Protein AF-A0A925DWU5-F1 (afdb_monomer_lite)

Foldseek 3Di:
DDDWDWDDDVPDIDIDDDCRLLVVLVVLVVAPFPAAEAEEEPVCVVPPVVVSCVNRVSCPPHHYDYDHDDPVCPDVVVVVVVVVVCVVVPPDPRD

Sequence (95 aa):
MSEKKVINSVGYEVFVGKQALAELDLFVKKKNYSRIFILCDENTFKYCLPELLFHCESLQECELLEIESGEENKNLGICSNLFSALTESGADRNS

Secondary structure (DSSP, 8-state):
-PPPEEEE-SS-EEEESTTHHHHHHHHHHHS--S--EEEEEHHHHHHTHHHHHHH-GGGTTPEEEEE--SGGG-SHHHHHHHHHHHHHTT--TT-

Structure (mmCIF, N/CA/C/O backbone):
data_AF-A0A925DWU5-F1
#
_entry.id   AF-A0A925DWU5-F1
#
loop_
_atom_site.group_PDB
_atom_site.id
_atom_site.type_symbol
_atom_site.label_atom_id
_atom_site.label_alt_id
_atom_site.label_comp_id
_atom_site.label_asym_id
_atom_site.label_entity_id
_atom_site.label_seq_id
_atom_site.pdbx_PDB_ins_code
_atom_site.Cartn_x
_atom_site.Cartn_y
_atom_site.Cartn_z
_atom_site.occupancy
_atom_site.B_iso_or_equiv
_atom_site.auth_seq_id
_atom_site.auth_comp_id
_atom_site.auth_asym_id
_atom_site.auth_atom_id
_atom_site.pdbx_PDB_model_num
ATOM 1 N N . MET A 1 1 ? 16.516 -3.885 -23.824 1.00 47.16 1 MET A N 1
ATOM 2 C CA . MET A 1 1 ? 15.141 -3.717 -23.301 1.00 47.16 1 MET A CA 1
ATOM 3 C C . MET A 1 1 ? 14.931 -4.817 -22.278 1.00 47.16 1 MET A C 1
ATOM 5 O O . MET A 1 1 ? 15.069 -5.967 -22.654 1.00 47.16 1 MET A O 1
ATOM 9 N N . SER A 1 2 ? 14.750 -4.496 -20.996 1.00 60.62 2 SER A N 1
ATOM 10 C CA . SER A 1 2 ? 14.642 -5.524 -19.948 1.00 60.62 2 SER A CA 1
ATOM 11 C C . SER A 1 2 ? 13.258 -6.173 -19.992 1.00 60.62 2 SER A C 1
ATOM 13 O O . SER A 1 2 ? 12.258 -5.466 -19.868 1.00 60.62 2 SER A O 1
ATOM 15 N N . GLU A 1 3 ? 13.215 -7.486 -20.215 1.00 69.81 3 GLU A N 1
ATOM 16 C CA . GLU A 1 3 ? 11.991 -8.284 -20.349 1.00 69.81 3 GLU A CA 1
ATOM 17 C C . GLU A 1 3 ? 11.204 -8.380 -19.030 1.00 69.81 3 GLU A C 1
ATOM 19 O O . GLU A 1 3 ? 11.782 -8.377 -17.940 1.00 69.81 3 GLU A O 1
ATOM 24 N N . LYS A 1 4 ? 9.870 -8.470 -19.142 1.00 80.31 4 LYS A N 1
ATOM 25 C CA . LYS A 1 4 ? 8.960 -8.802 -18.036 1.00 80.31 4 LYS A CA 1
ATOM 26 C C . LYS A 1 4 ? 9.309 -10.199 -17.525 1.00 80.31 4 LYS A C 1
ATOM 28 O O . LYS A 1 4 ? 9.279 -11.160 -18.291 1.00 80.31 4 LYS A O 1
ATOM 33 N N . LYS A 1 5 ? 9.587 -10.322 -16.228 1.00 92.31 5 LYS A N 1
ATOM 34 C CA . LYS A 1 5 ? 9.792 -11.610 -15.558 1.00 92.31 5 LYS A CA 1
ATOM 35 C C . LYS A 1 5 ? 8.664 -11.840 -14.562 1.00 92.31 5 LYS A C 1
ATOM 37 O O . LYS A 1 5 ? 8.418 -10.990 -13.712 1.00 92.31 5 LYS A O 1
ATOM 42 N N . VAL A 1 6 ? 8.010 -12.995 -14.653 1.00 93.88 6 VAL A N 1
ATOM 43 C CA . VAL A 1 6 ? 7.009 -13.442 -13.676 1.00 93.88 6 VAL A CA 1
ATOM 44 C C . VAL A 1 6 ? 7.580 -14.635 -12.920 1.00 93.88 6 VA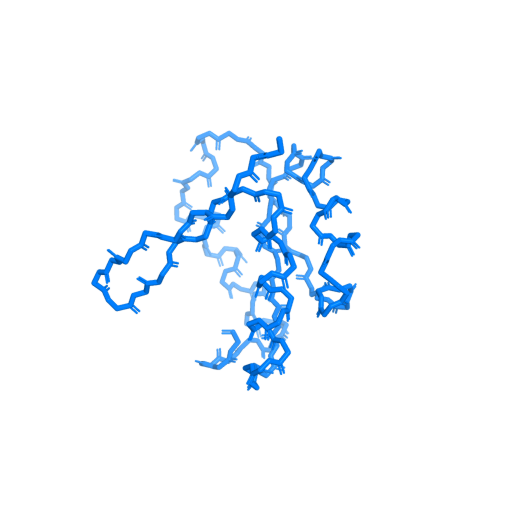L A C 1
ATOM 46 O O . VAL A 1 6 ? 8.087 -15.576 -13.533 1.00 93.88 6 VAL A O 1
ATOM 49 N N . ILE A 1 7 ? 7.551 -14.573 -11.593 1.00 95.31 7 ILE A N 1
ATOM 50 C CA . ILE A 1 7 ? 7.952 -15.666 -10.705 1.00 95.31 7 ILE A CA 1
ATOM 51 C C . ILE A 1 7 ? 6.682 -16.196 -10.041 1.00 95.31 7 ILE A C 1
ATOM 53 O O . ILE A 1 7 ? 5.979 -15.451 -9.363 1.00 95.31 7 ILE A O 1
ATOM 57 N N . ASN A 1 8 ? 6.401 -17.484 -10.225 1.00 95.44 8 ASN A N 1
ATOM 58 C CA . ASN A 1 8 ? 5.253 -18.140 -9.604 1.00 95.44 8 ASN A CA 1
ATOM 59 C C . ASN A 1 8 ? 5.620 -18.604 -8.191 1.00 95.44 8 ASN A C 1
ATOM 61 O O . ASN A 1 8 ? 6.602 -19.329 -8.019 1.00 95.44 8 ASN A O 1
ATOM 65 N N . SER A 1 9 ? 4.832 -18.193 -7.200 1.00 93.44 9 SER A N 1
ATOM 66 C CA . SER A 1 9 ? 4.932 -18.643 -5.809 1.00 93.44 9 SER A CA 1
ATOM 67 C C . SER A 1 9 ? 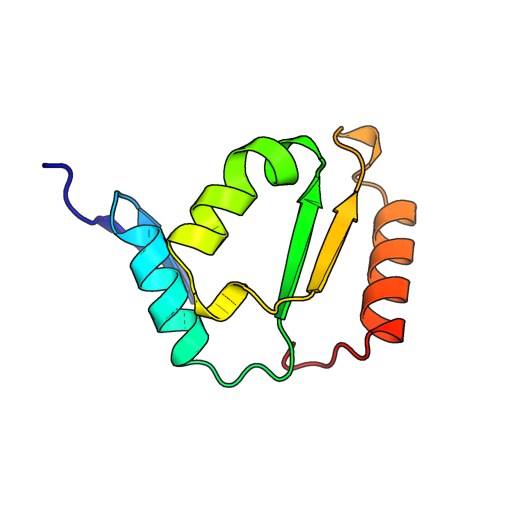3.687 -19.448 -5.422 1.00 93.44 9 SER A C 1
ATOM 69 O O . SER A 1 9 ? 2.784 -19.681 -6.230 1.00 93.44 9 SER A O 1
ATOM 71 N N . VAL A 1 10 ? 3.620 -19.899 -4.173 1.00 94.50 10 VAL A N 1
ATOM 72 C CA . VAL A 1 10 ? 2.453 -20.618 -3.656 1.00 94.50 10 VAL A CA 1
ATOM 73 C C . VAL A 1 10 ? 1.310 -19.626 -3.427 1.00 94.50 10 VAL A C 1
ATOM 75 O O . VAL A 1 10 ? 1.295 -18.898 -2.440 1.00 94.50 10 VAL A O 1
ATOM 78 N N . GLY A 1 11 ? 0.345 -19.610 -4.350 1.00 93.31 11 GLY A N 1
ATOM 79 C CA . GLY A 1 11 ? -0.895 -18.832 -4.236 1.00 93.31 11 GLY A CA 1
ATOM 80 C C . GLY A 1 11 ? -0.829 -17.390 -4.749 1.00 93.31 11 GLY A C 1
ATOM 81 O O . GLY A 1 11 ? -1.830 -16.686 -4.653 1.00 93.31 11 GLY A O 1
ATOM 82 N N . TYR A 1 12 ? 0.307 -16.949 -5.300 1.00 93.00 12 TYR A N 1
ATOM 83 C CA . TYR A 1 12 ? 0.467 -15.613 -5.882 1.00 93.00 12 TYR A CA 1
ATOM 84 C C . TYR A 1 12 ? 1.612 -15.555 -6.907 1.00 93.00 12 TYR A C 1
ATOM 86 O O . TYR A 1 12 ? 2.476 -16.434 -6.965 1.00 93.00 12 TYR A O 1
ATOM 94 N N . GLU A 1 13 ? 1.621 -14.487 -7.702 1.00 94.19 13 GLU A N 1
ATOM 95 C CA . GLU A 1 13 ? 2.614 -14.204 -8.740 1.00 94.19 13 GLU A CA 1
ATOM 96 C C . GLU A 1 13 ? 3.454 -12.979 -8.348 1.00 94.19 13 GLU A C 1
ATOM 98 O O . GLU A 1 13 ? 2.948 -12.034 -7.743 1.00 94.19 13 GLU A O 1
ATOM 103 N N . VAL A 1 14 ? 4.740 -12.978 -8.704 1.00 94.69 14 VAL A N 1
ATOM 104 C CA . VAL A 1 14 ? 5.646 -11.837 -8.508 1.00 94.69 14 VAL A CA 1
ATOM 105 C C . VAL A 1 14 ? 6.084 -11.311 -9.869 1.00 94.69 14 VAL A C 1
ATOM 107 O O . VAL A 1 14 ? 6.783 -11.998 -10.617 1.00 94.69 14 VAL A O 1
ATOM 110 N N . PHE A 1 15 ? 5.695 -10.077 -10.177 1.00 94.62 15 PHE A N 1
ATOM 111 C CA . PHE A 1 15 ? 6.029 -9.391 -11.422 1.00 94.62 15 PHE A CA 1
ATOM 112 C C . PHE A 1 15 ? 7.263 -8.505 -11.224 1.00 94.62 15 PHE A C 1
ATOM 114 O O . PHE A 1 15 ? 7.289 -7.653 -10.340 1.00 94.62 15 PHE A O 1
ATOM 121 N N . VAL A 1 16 ? 8.290 -8.689 -12.056 1.00 94.69 16 VAL A N 1
ATOM 122 C CA . VAL A 1 16 ? 9.549 -7.932 -11.999 1.00 94.69 16 VAL A CA 1
ATOM 123 C C . VAL A 1 16 ? 9.864 -7.335 -13.367 1.00 94.69 16 VAL A C 1
ATOM 125 O O . VAL A 1 16 ? 9.780 -8.008 -14.397 1.00 94.69 16 VAL A O 1
ATOM 128 N N . GLY A 1 17 ? 10.276 -6.068 -13.370 1.00 93.56 17 GLY A N 1
ATOM 129 C CA . GLY A 1 17 ? 10.692 -5.335 -14.565 1.00 93.56 17 GLY A CA 1
ATOM 130 C C . GLY A 1 17 ? 9.817 -4.116 -14.846 1.00 93.56 17 GLY A C 1
ATOM 131 O O . GLY A 1 17 ? 8.921 -3.778 -14.080 1.00 93.56 17 GLY A O 1
ATOM 132 N N . LYS A 1 18 ? 10.076 -3.451 -15.977 1.00 89.44 18 LYS A N 1
ATOM 133 C CA . LYS A 1 18 ? 9.481 -2.143 -16.317 1.00 89.44 18 LYS A CA 1
ATOM 134 C C . LYS A 1 18 ? 7.953 -2.139 -16.439 1.00 89.44 18 LYS A C 1
ATOM 136 O O . LYS A 1 18 ? 7.353 -1.079 -16.382 1.00 89.44 18 LYS A O 1
ATOM 141 N N . GLN A 1 19 ? 7.338 -3.303 -16.638 1.00 90.06 19 GLN A N 1
ATOM 142 C CA . GLN A 1 19 ? 5.888 -3.440 -16.790 1.00 90.06 19 GLN A CA 1
ATOM 143 C C . GLN A 1 19 ? 5.176 -3.813 -15.482 1.00 90.06 19 GLN A C 1
ATOM 145 O O . GLN A 1 19 ? 3.956 -3.896 -15.478 1.00 90.06 19 GLN A O 1
ATOM 150 N N . ALA A 1 20 ? 5.898 -4.029 -14.375 1.00 94.75 20 ALA A N 1
ATOM 151 C CA . ALA A 1 20 ? 5.302 -4.538 -13.137 1.00 94.75 20 ALA A CA 1
ATOM 152 C C . ALA A 1 20 ? 4.197 -3.625 -12.573 1.00 94.75 20 ALA A C 1
ATOM 154 O O . ALA A 1 20 ? 3.158 -4.126 -12.157 1.00 94.75 20 ALA A O 1
ATOM 155 N N . LEU A 1 21 ? 4.379 -2.300 -12.616 1.00 94.75 21 LEU A N 1
ATOM 156 C CA . LEU A 1 21 ? 3.363 -1.354 -12.137 1.00 94.75 21 LEU A CA 1
ATOM 157 C C . LEU A 1 21 ? 2.126 -1.310 -13.049 1.00 94.75 21 LEU A C 1
ATOM 159 O O . LEU A 1 21 ? 1.006 -1.278 -12.561 1.00 94.75 21 LEU A O 1
ATOM 163 N N . ALA A 1 22 ? 2.300 -1.419 -14.368 1.00 92.81 22 ALA A N 1
ATOM 164 C CA . ALA A 1 22 ? 1.158 -1.522 -15.278 1.00 92.81 22 ALA A CA 1
ATOM 165 C C . ALA A 1 22 ? 0.333 -2.802 -15.027 1.00 92.81 22 ALA A C 1
ATOM 167 O O . ALA A 1 22 ? -0.892 -2.786 -15.108 1.00 92.81 22 ALA A O 1
ATOM 168 N N . GLU A 1 23 ? 0.987 -3.916 -14.683 1.00 94.19 23 GLU A N 1
ATOM 169 C CA . GLU A 1 23 ? 0.294 -5.151 -14.285 1.00 94.19 23 GLU A CA 1
ATOM 170 C C . GLU A 1 23 ? -0.440 -4.996 -12.946 1.00 94.19 23 GLU A C 1
ATOM 172 O O . GLU A 1 23 ? -1.528 -5.549 -12.787 1.00 94.19 23 GLU A O 1
ATOM 177 N N . LEU A 1 24 ? 0.118 -4.224 -12.005 1.00 95.19 24 LEU A N 1
ATOM 178 C CA . LEU A 1 24 ? -0.555 -3.888 -10.749 1.00 95.19 24 LEU A CA 1
ATOM 179 C C . LEU A 1 24 ? -1.846 -3.101 -11.009 1.00 95.19 24 LEU A C 1
ATOM 181 O O . LEU A 1 24 ? -2.883 -3.459 -10.458 1.00 95.19 24 LEU A O 1
ATOM 185 N N . ASP A 1 25 ? -1.815 -2.098 -11.887 1.00 95.44 25 ASP A N 1
ATOM 186 C CA . ASP A 1 25 ? -3.014 -1.3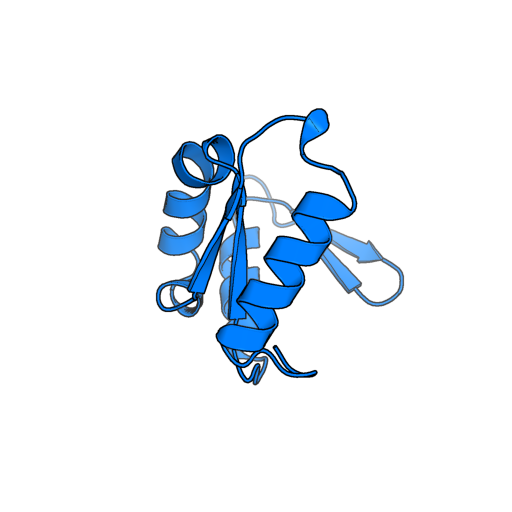42 -12.269 1.00 95.44 25 ASP A CA 1
ATOM 187 C C . ASP A 1 25 ? -4.101 -2.254 -12.859 1.00 95.44 25 ASP A C 1
ATOM 189 O O . ASP A 1 25 ? -5.257 -2.216 -12.437 1.00 95.44 25 ASP A O 1
ATOM 193 N N . LEU A 1 26 ? -3.726 -3.153 -13.776 1.00 94.56 26 LEU A N 1
ATOM 194 C CA . LEU A 1 26 ? -4.651 -4.138 -14.346 1.00 94.56 26 LEU A CA 1
ATOM 195 C C . LEU A 1 26 ? -5.216 -5.095 -13.287 1.00 94.56 26 LEU A C 1
ATOM 197 O O . LEU A 1 26 ? -6.402 -5.436 -13.333 1.00 94.56 26 LEU A O 1
ATOM 201 N N . PHE A 1 27 ? -4.385 -5.540 -12.343 1.00 94.19 27 PHE A N 1
ATOM 202 C CA . PHE A 1 27 ? -4.814 -6.388 -11.234 1.00 94.19 27 PHE A CA 1
ATOM 203 C C . PHE A 1 27 ? -5.849 -5.673 -10.365 1.00 94.19 27 PHE A C 1
ATOM 205 O O . PHE A 1 27 ? -6.907 -6.247 -10.093 1.00 94.19 27 PHE A O 1
ATOM 212 N N . VAL A 1 28 ? -5.570 -4.423 -9.988 1.00 93.69 28 VAL A N 1
ATOM 213 C CA . VAL A 1 28 ? -6.468 -3.595 -9.180 1.00 93.69 28 VAL A CA 1
ATOM 214 C C . VAL A 1 28 ? -7.790 -3.372 -9.915 1.00 93.69 28 VAL A C 1
ATOM 216 O O . VAL A 1 28 ? -8.830 -3.690 -9.352 1.00 93.69 28 VAL A O 1
ATOM 219 N N . LYS A 1 29 ? -7.777 -2.971 -11.197 1.00 92.62 29 LYS A N 1
ATOM 220 C CA . LYS A 1 29 ? -9.002 -2.785 -12.014 1.00 92.62 29 LYS A CA 1
ATOM 221 C C . LYS A 1 29 ? -9.858 -4.046 -12.119 1.00 92.62 29 LYS A C 1
ATOM 223 O O . LYS A 1 29 ? -11.081 -3.969 -12.209 1.00 92.62 29 LYS A O 1
ATOM 228 N N . LYS A 1 30 ? -9.224 -5.220 -12.170 1.00 93.31 30 LYS A N 1
ATOM 229 C CA . LYS A 1 30 ? -9.921 -6.509 -12.297 1.00 93.31 30 LYS A CA 1
ATOM 230 C C . LYS A 1 30 ? -10.541 -6.971 -10.978 1.00 93.31 30 LYS A C 1
ATOM 232 O O . LYS A 1 30 ? -11.471 -7.782 -10.987 1.00 93.31 30 LYS A O 1
ATOM 237 N N . LYS A 1 31 ? -9.997 -6.529 -9.848 1.00 87.44 31 LYS A N 1
ATOM 238 C CA . LYS A 1 31 ? -10.476 -6.893 -8.519 1.00 87.44 31 LYS A CA 1
ATOM 239 C C . LYS A 1 31 ? -11.499 -5.865 -8.047 1.00 87.44 31 LYS A C 1
ATOM 241 O O . LYS A 1 31 ? -11.303 -4.670 -8.170 1.00 87.44 31 LYS A O 1
ATOM 246 N N . ASN A 1 32 ? -12.604 -6.343 -7.487 1.00 87.38 32 ASN A N 1
ATOM 247 C CA . ASN A 1 32 ? -13.665 -5.481 -6.975 1.00 87.38 32 ASN A CA 1
ATOM 248 C C . ASN A 1 32 ? -13.470 -5.250 -5.469 1.00 87.38 32 ASN A C 1
ATOM 250 O O . ASN A 1 32 ? -14.250 -5.762 -4.661 1.00 87.38 32 ASN A O 1
ATOM 254 N N . TYR A 1 33 ? -12.373 -4.584 -5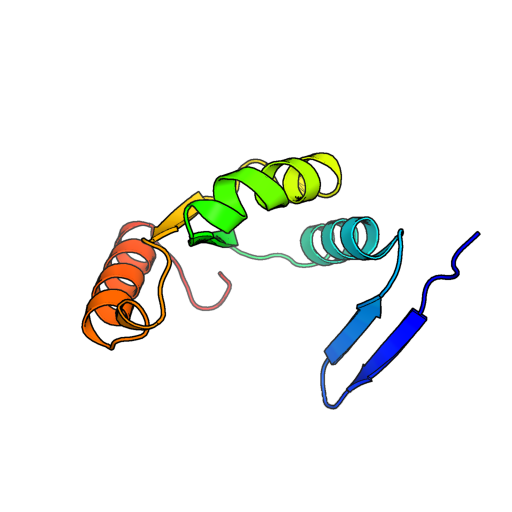.100 1.00 93.19 33 TYR A N 1
ATOM 255 C CA . TYR A 1 33 ? -12.106 -4.198 -3.711 1.00 93.19 33 TYR A CA 1
ATOM 256 C C . TYR A 1 33 ? -13.104 -3.122 -3.270 1.00 93.19 33 TYR A C 1
ATOM 258 O O . TYR A 1 33 ? -13.478 -2.258 -4.062 1.00 93.19 33 TYR A O 1
ATOM 266 N N . SER A 1 34 ? -13.571 -3.192 -2.023 1.00 93.12 34 SER A N 1
ATOM 267 C CA . SER A 1 34 ? -14.513 -2.201 -1.472 1.00 93.12 34 SER A CA 1
ATOM 268 C C . SER A 1 34 ? -13.825 -0.865 -1.197 1.00 93.12 34 SER A C 1
ATOM 270 O O . SER A 1 34 ? -14.416 0.193 -1.412 1.00 93.12 34 SER A O 1
ATOM 272 N N . ARG A 1 35 ? -12.570 -0.924 -0.744 1.00 93.44 35 ARG A N 1
ATOM 273 C CA . ARG A 1 35 ? -11.645 0.194 -0.546 1.00 93.44 35 ARG A CA 1
ATOM 274 C C . ARG A 1 35 ? -10.229 -0.298 -0.805 1.00 93.44 35 ARG A C 1
ATOM 276 O O . ARG A 1 35 ? -9.984 -1.496 -0.789 1.00 93.44 35 ARG A O 1
ATOM 283 N N . ILE A 1 36 ? -9.309 0.625 -1.042 1.00 95.38 36 ILE A N 1
ATOM 284 C CA . ILE A 1 36 ? -7.883 0.329 -1.145 1.00 95.38 36 ILE A CA 1
ATOM 285 C C . ILE A 1 36 ? -7.142 1.393 -0.343 1.00 95.38 36 ILE A C 1
ATOM 287 O O . ILE A 1 36 ? -7.435 2.587 -0.455 1.00 95.38 36 ILE A O 1
ATOM 291 N N . PHE A 1 37 ? -6.189 0.940 0.464 1.00 97.06 37 PHE A N 1
ATOM 292 C CA . PHE A 1 37 ? -5.356 1.782 1.310 1.00 97.06 37 PHE A CA 1
ATOM 293 C C . PHE A 1 37 ? -3.891 1.623 0.906 1.00 97.06 37 PHE A C 1
ATOM 295 O O . PHE A 1 37 ? -3.425 0.509 0.651 1.00 97.06 37 PHE A O 1
ATOM 302 N N . ILE A 1 38 ? -3.150 2.726 0.876 1.00 97.19 38 ILE A N 1
ATOM 303 C CA . ILE A 1 38 ? -1.701 2.731 0.678 1.00 97.19 38 ILE A CA 1
ATOM 304 C C . ILE A 1 38 ? -1.063 3.038 2.027 1.00 97.19 38 ILE A C 1
ATOM 306 O O . ILE A 1 38 ? -1.300 4.099 2.584 1.00 97.19 38 ILE A O 1
ATOM 310 N N . LEU A 1 39 ? -0.254 2.121 2.554 1.00 97.00 39 LEU A N 1
ATOM 311 C CA . LEU A 1 39 ? 0.551 2.352 3.753 1.00 97.00 39 LEU A CA 1
ATOM 312 C C . LEU A 1 39 ? 1.999 2.607 3.345 1.00 97.00 39 LEU A C 1
ATOM 314 O O . LEU A 1 39 ? 2.603 1.765 2.676 1.00 97.00 39 LEU A O 1
ATOM 318 N N . CYS A 1 40 ? 2.568 3.735 3.754 1.00 96.81 40 CYS A N 1
ATOM 319 C CA . CYS A 1 40 ? 3.964 4.053 3.473 1.00 96.81 40 CYS A CA 1
ATOM 320 C C . CYS A 1 40 ? 4.620 4.844 4.607 1.00 96.81 40 CYS A C 1
ATOM 322 O O . CYS A 1 40 ? 3.940 5.449 5.427 1.00 96.81 40 CYS A O 1
ATOM 324 N N . ASP A 1 41 ? 5.950 4.842 4.641 1.00 97.31 41 ASP A N 1
ATOM 325 C CA . ASP A 1 41 ? 6.709 5.812 5.432 1.00 97.31 41 ASP A CA 1
ATOM 326 C C . ASP A 1 41 ? 7.001 7.088 4.621 1.00 97.31 41 ASP A C 1
ATOM 328 O O . ASP A 1 41 ? 6.756 7.125 3.409 1.00 97.31 41 ASP A O 1
ATOM 332 N N . GLU A 1 42 ? 7.558 8.123 5.251 1.00 96.81 42 GLU A N 1
ATOM 333 C CA . GLU A 1 42 ? 7.836 9.416 4.610 1.00 96.81 42 GLU A CA 1
ATOM 334 C C . GLU A 1 42 ? 8.854 9.312 3.462 1.00 96.81 42 GLU A C 1
ATOM 336 O O . GLU A 1 42 ? 8.816 10.078 2.491 1.00 96.81 42 GLU A O 1
ATOM 341 N N . ASN A 1 43 ? 9.764 8.335 3.528 1.00 97.81 43 ASN A N 1
ATOM 342 C CA . ASN A 1 43 ? 10.730 8.088 2.460 1.00 97.81 43 ASN A CA 1
ATOM 343 C C . ASN A 1 43 ? 10.030 7.487 1.237 1.00 97.81 43 ASN A C 1
ATOM 345 O O . ASN A 1 43 ? 10.219 7.948 0.110 1.00 97.81 43 ASN A O 1
ATOM 349 N N . THR A 1 44 ? 9.192 6.481 1.452 1.00 97.75 44 THR A N 1
ATOM 350 C CA . THR A 1 44 ? 8.416 5.808 0.409 1.00 97.75 44 THR A CA 1
ATOM 351 C C . THR A 1 44 ? 7.380 6.757 -0.188 1.00 97.75 44 THR A C 1
ATOM 353 O O . THR A 1 44 ? 7.234 6.805 -1.413 1.00 97.75 44 THR A O 1
ATOM 356 N N . PHE A 1 45 ? 6.729 7.578 0.641 1.00 97.50 45 PHE A N 1
ATOM 357 C CA . PHE A 1 45 ? 5.856 8.662 0.199 1.00 97.50 45 PHE A CA 1
ATOM 358 C C . PHE A 1 45 ? 6.589 9.594 -0.767 1.00 97.50 45 PHE A C 1
ATOM 360 O O . PHE A 1 45 ? 6.119 9.868 -1.868 1.00 97.50 45 PHE A O 1
ATOM 367 N N . LYS A 1 46 ? 7.788 10.044 -0.391 1.00 97.62 46 LYS A N 1
ATOM 368 C CA . LYS A 1 46 ? 8.546 11.011 -1.184 1.00 97.62 46 LYS A CA 1
ATOM 369 C C . LYS A 1 46 ? 9.112 10.429 -2.479 1.00 97.62 46 LYS A C 1
ATOM 371 O O . LYS A 1 46 ? 9.106 11.111 -3.503 1.00 97.62 46 LYS A O 1
ATOM 376 N N . TYR A 1 47 ? 9.662 9.217 -2.431 1.00 98.06 47 TYR A N 1
ATOM 377 C CA . TYR A 1 47 ? 10.479 8.681 -3.526 1.00 98.06 47 TYR A CA 1
ATOM 378 C C . TYR A 1 47 ? 9.776 7.621 -4.377 1.00 98.06 47 TYR A C 1
ATOM 380 O O . TYR A 1 47 ? 10.213 7.380 -5.501 1.00 98.06 47 TYR A O 1
ATOM 388 N N . CYS A 1 48 ? 8.721 6.977 -3.874 1.00 97.00 48 CYS A N 1
ATOM 389 C CA . CYS A 1 48 ? 8.089 5.838 -4.547 1.00 97.00 48 CYS A CA 1
ATOM 390 C C . CYS A 1 48 ? 6.627 6.093 -4.911 1.00 97.00 48 CYS A C 1
ATOM 392 O O . CYS A 1 48 ? 6.203 5.701 -5.998 1.00 97.00 48 CYS A O 1
ATOM 394 N N . LEU A 1 49 ? 5.864 6.761 -4.040 1.00 97.25 49 LEU A N 1
ATOM 395 C CA . LEU A 1 49 ? 4.441 7.008 -4.275 1.00 97.25 49 LEU A CA 1
ATOM 396 C C . LEU A 1 49 ? 4.159 7.764 -5.589 1.00 97.25 49 LEU A C 1
ATOM 398 O O . LEU A 1 49 ? 3.255 7.335 -6.304 1.00 97.25 49 LEU A O 1
ATOM 402 N N . PRO A 1 50 ? 4.926 8.802 -5.991 1.00 95.94 50 PRO A N 1
ATOM 403 C CA . PRO A 1 50 ? 4.673 9.491 -7.255 1.00 95.94 50 PRO A CA 1
ATOM 404 C C . PRO A 1 50 ? 4.763 8.563 -8.471 1.00 95.94 50 PRO A C 1
ATOM 406 O O . PRO A 1 50 ? 3.919 8.639 -9.358 1.00 95.94 50 PRO A O 1
ATOM 409 N N . GLU A 1 51 ? 5.736 7.646 -8.492 1.00 95.50 51 GLU A N 1
ATOM 410 C CA . GLU A 1 51 ? 5.885 6.687 -9.594 1.00 95.50 51 GLU A CA 1
ATOM 411 C C . GLU A 1 51 ? 4.804 5.608 -9.579 1.00 95.50 51 GLU A C 1
ATOM 413 O O . GLU A 1 51 ? 4.312 5.197 -10.633 1.00 95.50 51 GLU A O 1
ATOM 418 N N . LEU A 1 52 ? 4.388 5.173 -8.386 1.00 96.38 52 LEU A N 1
ATOM 419 C CA . LEU A 1 52 ? 3.258 4.262 -8.239 1.00 96.38 52 LEU A CA 1
ATOM 420 C C . LEU A 1 52 ? 1.988 4.875 -8.843 1.00 96.38 52 LEU A C 1
ATOM 422 O O . LEU A 1 52 ? 1.347 4.235 -9.672 1.00 96.38 52 LEU A O 1
ATOM 426 N N . LEU A 1 53 ? 1.657 6.113 -8.468 1.00 95.75 53 LEU A N 1
ATOM 427 C CA . LEU A 1 53 ? 0.441 6.804 -8.912 1.00 95.75 53 LEU A CA 1
ATOM 428 C C . LEU A 1 53 ? 0.497 7.253 -10.377 1.00 95.75 53 LEU A C 1
ATOM 430 O O . LEU A 1 53 ? -0.545 7.359 -11.024 1.00 95.75 53 LEU A O 1
ATOM 434 N N . PHE A 1 54 ? 1.696 7.497 -10.914 1.00 94.81 54 PHE A N 1
ATOM 435 C CA . PHE A 1 54 ? 1.888 7.777 -12.336 1.00 94.81 54 PHE A CA 1
ATOM 436 C C . PHE A 1 54 ? 1.589 6.547 -13.203 1.00 94.81 54 PHE A C 1
ATOM 438 O O . PHE A 1 54 ? 0.995 6.669 -14.272 1.00 94.81 54 PHE A O 1
ATOM 445 N N . HIS A 1 55 ? 1.984 5.357 -12.745 1.00 95.06 55 HIS A N 1
ATOM 446 C CA . HIS A 1 55 ? 1.798 4.114 -13.495 1.00 95.06 55 HIS A CA 1
ATOM 447 C C . HIS A 1 55 ? 0.518 3.340 -13.147 1.00 95.06 55 HIS A C 1
ATOM 449 O O . HIS A 1 55 ? 0.112 2.483 -13.933 1.00 95.06 55 HIS A O 1
ATOM 455 N N . CYS A 1 56 ? -0.109 3.624 -12.002 1.00 95.69 56 CYS A N 1
ATOM 456 C CA . CYS A 1 56 ? -1.317 2.956 -11.516 1.00 95.69 56 CYS A CA 1
ATOM 457 C C . CYS A 1 56 ? -2.433 3.972 -11.263 1.00 95.69 56 CYS A C 1
ATOM 459 O O . CYS A 1 56 ? -2.671 4.384 -10.128 1.00 95.69 56 CYS A O 1
ATOM 461 N N . GLU A 1 57 ? -3.141 4.360 -12.324 1.00 93.62 57 GLU A N 1
ATOM 462 C CA . GLU A 1 57 ? -4.256 5.315 -12.250 1.00 93.62 57 GLU A CA 1
ATOM 463 C C . GLU A 1 57 ? -5.342 4.876 -11.260 1.00 93.62 57 GLU A C 1
ATOM 465 O O . GLU A 1 57 ? -5.934 5.710 -10.579 1.00 93.62 57 GLU A O 1
ATOM 470 N N . SER A 1 58 ? -5.561 3.565 -11.115 1.00 93.81 58 SER A N 1
ATOM 471 C CA . SER A 1 58 ? -6.565 3.012 -10.190 1.00 93.81 58 SER A CA 1
ATOM 472 C C . SER A 1 58 ? -6.281 3.305 -8.722 1.00 93.81 58 SER A C 1
ATOM 474 O O . SER A 1 58 ? -7.153 3.095 -7.883 1.00 93.81 58 SER A O 1
ATOM 476 N N . LEU A 1 59 ? -5.060 3.740 -8.403 1.00 95.69 59 LEU A N 1
ATOM 477 C CA . LEU A 1 59 ? -4.635 4.031 -7.041 1.00 95.69 59 LEU A CA 1
ATOM 478 C C . LEU A 1 59 ? -4.690 5.525 -6.687 1.00 95.69 59 LEU A C 1
ATOM 480 O O . LEU A 1 59 ? -4.431 5.875 -5.540 1.00 95.69 59 LEU A O 1
ATOM 484 N N . GLN A 1 60 ? -5.041 6.412 -7.627 1.00 92.62 60 GLN A N 1
ATOM 485 C CA . GLN A 1 60 ? -5.003 7.867 -7.402 1.00 92.62 60 GLN A CA 1
ATOM 486 C C . GLN A 1 60 ? -5.969 8.363 -6.321 1.00 92.62 60 GLN A C 1
ATOM 488 O O . GLN A 1 60 ? -5.664 9.338 -5.640 1.00 92.62 60 GLN A O 1
ATOM 493 N N . GLU A 1 61 ? -7.109 7.695 -6.154 1.00 88.81 61 GLU A N 1
ATOM 494 C CA . GLU A 1 61 ? -8.122 8.048 -5.149 1.00 88.81 61 GLU A CA 1
ATOM 495 C C . GLU A 1 61 ? -8.029 7.178 -3.883 1.00 88.81 61 GLU A C 1
ATOM 497 O O . GLU A 1 61 ? -8.915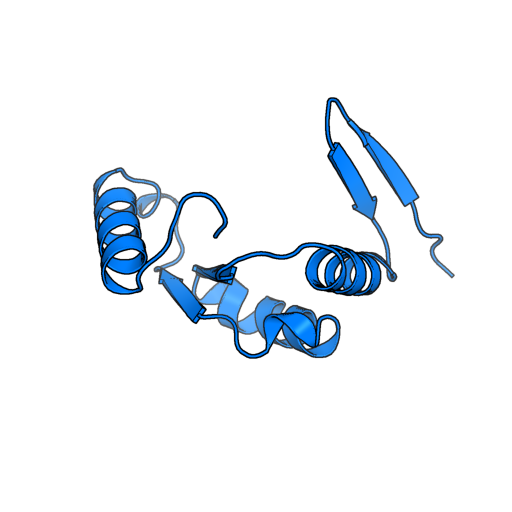 7.222 -3.030 1.00 88.81 61 GLU A O 1
ATOM 502 N N . CYS A 1 62 ? -6.974 6.366 -3.753 1.00 94.19 62 CYS A N 1
ATOM 503 C CA . CYS A 1 62 ? -6.777 5.541 -2.566 1.00 94.19 62 CYS A CA 1
ATOM 504 C C . CYS A 1 62 ? -6.457 6.392 -1.343 1.00 94.19 62 CYS A C 1
ATOM 506 O O . CYS A 1 62 ? -5.801 7.432 -1.420 1.00 94.19 62 CYS A O 1
ATOM 508 N N . GLU A 1 63 ? -6.873 5.894 -0.187 1.00 94.50 63 GLU A N 1
ATOM 509 C CA . GLU A 1 63 ? -6.549 6.530 1.078 1.00 94.50 63 GLU A CA 1
ATOM 510 C C . GLU A 1 63 ? -5.119 6.185 1.497 1.00 94.50 63 GLU A C 1
ATOM 512 O O . GLU A 1 63 ? -4.699 5.028 1.441 1.00 94.50 63 GLU A O 1
ATOM 517 N N . LEU A 1 64 ? -4.366 7.200 1.913 1.00 96.12 64 LEU A N 1
ATOM 518 C CA . LEU A 1 64 ? -2.982 7.063 2.335 1.00 96.12 64 LEU A CA 1
ATOM 519 C C . LEU A 1 64 ? -2.891 7.017 3.863 1.00 96.12 64 LEU A C 1
ATOM 521 O O . LEU A 1 64 ? -3.382 7.911 4.548 1.00 96.12 64 LEU A O 1
ATOM 525 N N . LEU A 1 65 ? -2.199 6.009 4.378 1.00 96.50 65 LEU A N 1
ATOM 526 C CA . LEU A 1 65 ? -1.780 5.894 5.766 1.00 96.50 65 LEU A CA 1
ATOM 527 C C . LEU A 1 65 ? -0.263 6.092 5.807 1.00 96.50 65 LEU A C 1
ATOM 529 O O . LEU A 1 65 ? 0.486 5.273 5.279 1.00 96.50 65 LEU A O 1
ATOM 533 N N . GLU A 1 66 ? 0.191 7.188 6.406 1.00 95.44 66 GLU A N 1
ATOM 534 C CA . GLU A 1 66 ? 1.616 7.503 6.519 1.00 95.44 66 GLU A CA 1
ATOM 535 C C . GLU A 1 66 ? 2.116 7.250 7.946 1.00 95.44 66 GLU A C 1
ATOM 537 O O . GLU A 1 66 ? 1.429 7.564 8.922 1.00 95.44 66 GLU A O 1
ATOM 542 N N . ILE A 1 67 ? 3.308 6.667 8.066 1.00 95.94 67 ILE A N 1
ATOM 543 C CA . ILE A 1 67 ? 4.013 6.459 9.338 1.00 95.94 67 ILE A CA 1
ATOM 544 C C . ILE A 1 67 ? 5.426 7.037 9.272 1.00 95.94 67 ILE A C 1
ATOM 546 O O . ILE A 1 67 ? 5.944 7.308 8.196 1.00 95.94 67 ILE A O 1
ATOM 550 N N . GLU A 1 68 ? 6.070 7.185 10.425 1.00 95.50 68 GLU A N 1
ATOM 551 C CA . GLU A 1 68 ? 7.487 7.544 10.476 1.00 95.50 68 GLU A CA 1
ATOM 552 C C . GLU A 1 68 ? 8.375 6.352 10.072 1.00 95.50 68 GLU A C 1
ATOM 554 O O . GLU A 1 68 ? 8.104 5.193 10.416 1.00 95.50 68 GLU A O 1
ATOM 559 N N . SER A 1 69 ? 9.470 6.628 9.371 1.00 95.50 69 SER A N 1
ATOM 560 C CA . SER A 1 69 ? 10.456 5.631 8.973 1.00 95.50 69 SER A CA 1
ATOM 561 C C . SER A 1 69 ? 11.317 5.206 10.157 1.00 95.50 69 SER A C 1
ATOM 563 O O . SER A 1 69 ? 11.500 5.945 11.121 1.00 95.50 69 SER A O 1
ATOM 565 N N . GLY A 1 70 ? 11.837 3.980 10.091 1.00 93.31 70 GLY A N 1
ATOM 566 C CA . GLY A 1 70 ? 12.670 3.406 11.146 1.00 93.31 70 GLY A CA 1
ATOM 567 C C . GLY A 1 70 ? 12.166 2.053 11.640 1.00 93.31 70 GLY A C 1
ATOM 568 O O . GLY A 1 70 ? 10.986 1.713 11.545 1.00 93.31 70 GLY A O 1
ATOM 569 N N . GLU A 1 71 ? 13.086 1.245 12.161 1.00 93.75 71 GLU A N 1
ATOM 570 C CA . GLU A 1 71 ? 12.761 -0.080 12.705 1.00 93.75 71 GLU A CA 1
ATOM 571 C C . GLU A 1 71 ? 12.006 0.036 14.034 1.00 93.75 71 GLU A C 1
ATOM 573 O O . GLU A 1 71 ? 11.171 -0.805 14.362 1.00 93.75 71 GLU A O 1
ATOM 578 N N . GLU A 1 72 ? 12.250 1.113 14.777 1.00 92.44 72 GLU A N 1
ATOM 579 C CA . GLU A 1 72 ? 11.562 1.468 16.013 1.00 92.44 72 GLU A CA 1
ATOM 580 C C . GLU A 1 72 ? 10.040 1.548 15.843 1.00 92.44 72 GLU A C 1
ATOM 582 O O . GLU A 1 72 ? 9.302 1.227 16.778 1.00 92.44 72 GLU A O 1
ATOM 587 N N . ASN A 1 73 ? 9.565 1.883 14.640 1.00 92.75 73 ASN A N 1
ATOM 588 C CA . ASN A 1 73 ? 8.145 1.996 14.318 1.00 92.75 73 ASN A CA 1
ATOM 589 C C . ASN A 1 73 ? 7.495 0.644 13.989 1.00 92.75 73 ASN A C 1
ATOM 591 O O . ASN A 1 73 ? 6.269 0.547 13.918 1.00 92.75 73 ASN A O 1
ATOM 595 N N . LYS A 1 74 ? 8.271 -0.445 13.892 1.00 92.88 74 LYS A N 1
ATOM 596 C CA . LYS A 1 74 ? 7.746 -1.813 13.745 1.00 92.88 74 LYS A CA 1
ATOM 597 C C . LYS A 1 74 ? 7.355 -2.411 15.092 1.00 92.88 74 LYS A C 1
ATOM 599 O O . LYS A 1 74 ? 7.867 -3.444 15.525 1.00 92.88 74 LYS A O 1
ATOM 604 N N . ASN A 1 75 ? 6.424 -1.752 15.767 1.00 95.50 75 ASN A N 1
ATOM 605 C CA . ASN A 1 75 ? 5.926 -2.176 17.067 1.00 95.50 75 ASN A CA 1
ATOM 606 C C . ASN A 1 75 ? 4.393 -2.264 17.089 1.00 95.50 75 ASN A C 1
ATOM 608 O O . ASN A 1 75 ? 3.691 -1.677 16.267 1.00 95.50 75 ASN A O 1
ATOM 612 N N . LEU A 1 76 ? 3.862 -3.006 18.066 1.00 96.56 76 LEU A N 1
ATOM 613 C CA . LEU A 1 76 ? 2.421 -3.248 18.189 1.00 96.56 76 LEU A CA 1
ATOM 614 C C . LEU A 1 76 ? 1.609 -1.979 18.485 1.00 96.56 76 LEU A C 1
ATOM 616 O O . LEU A 1 76 ? 0.419 -1.952 18.184 1.00 96.56 76 LEU A O 1
ATOM 620 N N . GLY A 1 77 ? 2.230 -0.940 19.049 1.00 96.62 77 GLY A N 1
ATOM 621 C CA . GLY A 1 77 ? 1.579 0.350 19.273 1.00 96.62 77 GLY A CA 1
ATOM 622 C C . GLY A 1 77 ? 1.241 1.039 17.954 1.00 96.62 77 GLY A C 1
ATOM 623 O O . GLY A 1 77 ? 0.088 1.405 17.733 1.00 96.62 77 GLY A O 1
ATOM 624 N N . ILE A 1 78 ? 2.212 1.120 17.039 1.00 95.69 78 ILE A N 1
ATOM 625 C CA . ILE A 1 78 ? 1.991 1.650 15.684 1.00 95.69 78 ILE A CA 1
ATOM 626 C C . ILE A 1 78 ? 0.971 0.795 14.930 1.00 95.69 78 ILE A C 1
ATOM 628 O O . ILE A 1 78 ? 0.038 1.342 14.344 1.00 95.69 78 ILE A O 1
ATOM 632 N N . CYS A 1 79 ? 1.067 -0.537 15.021 1.00 95.75 79 CYS A N 1
ATOM 633 C CA . CYS A 1 79 ? 0.056 -1.416 14.430 1.00 95.75 79 CYS A CA 1
ATOM 634 C C . CYS A 1 79 ? -1.349 -1.115 14.972 1.00 95.75 79 CYS A C 1
ATOM 636 O O . CYS A 1 79 ? -2.288 -1.019 14.190 1.00 95.75 79 CYS A O 1
ATOM 638 N N . SER A 1 80 ? -1.509 -0.940 16.288 1.00 97.00 80 SER A N 1
ATOM 639 C CA . SER A 1 80 ? -2.811 -0.632 16.890 1.00 97.00 80 SER A CA 1
ATOM 640 C C . SER A 1 80 ? -3.384 0.685 16.370 1.00 97.00 80 SER A C 1
ATOM 642 O O . SER A 1 80 ? -4.578 0.748 16.089 1.00 97.00 80 SER A O 1
ATOM 644 N N . ASN A 1 81 ? -2.549 1.712 16.209 1.00 96.25 81 ASN A N 1
ATOM 645 C CA . ASN A 1 81 ? -2.978 3.000 15.664 1.00 96.25 81 ASN A CA 1
ATOM 646 C C . ASN A 1 81 ? -3.417 2.875 14.198 1.00 96.25 81 ASN A C 1
ATOM 648 O O . ASN A 1 81 ? -4.464 3.403 13.830 1.00 96.25 81 ASN A O 1
ATOM 652 N N . LEU A 1 82 ? -2.672 2.119 13.382 1.00 96.75 82 LEU A N 1
ATOM 653 C CA . LEU A 1 82 ? -3.049 1.824 11.995 1.00 96.75 82 LEU A CA 1
ATOM 654 C C . LEU A 1 82 ? -4.372 1.055 11.913 1.00 96.75 82 LEU A C 1
ATOM 656 O O . LEU A 1 82 ? -5.218 1.376 11.084 1.00 96.75 82 LEU A O 1
ATOM 660 N N . PHE A 1 83 ? -4.584 0.071 12.791 1.00 95.62 83 PHE A N 1
ATOM 661 C CA . PHE A 1 83 ? -5.850 -0.664 12.862 1.00 95.62 83 PHE A CA 1
ATOM 662 C C . PHE A 1 83 ? -7.033 0.238 13.228 1.00 95.62 83 PHE A C 1
ATOM 664 O O . PHE A 1 83 ? -8.111 0.085 12.648 1.00 95.62 83 PHE A O 1
ATOM 671 N N . SER A 1 84 ? -6.844 1.180 14.155 1.00 96.50 84 SER A N 1
ATOM 672 C CA . SER A 1 84 ? -7.869 2.176 14.481 1.00 96.50 84 SER A CA 1
ATOM 673 C C . SER A 1 84 ? -8.187 3.055 13.274 1.00 96.50 84 SER A C 1
ATOM 675 O O . SER A 1 84 ? -9.355 3.152 12.910 1.00 96.50 84 SER A O 1
ATOM 677 N N . ALA A 1 85 ? -7.168 3.592 12.592 1.00 96.25 85 ALA A N 1
ATOM 678 C CA . ALA A 1 85 ? -7.353 4.409 11.391 1.00 96.25 85 ALA A CA 1
ATOM 679 C C . ALA A 1 85 ? -8.103 3.647 10.285 1.00 96.25 85 ALA A C 1
ATOM 681 O O . ALA A 1 85 ? -9.088 4.143 9.749 1.00 96.25 85 ALA A O 1
ATOM 682 N N . LEU A 1 86 ? -7.719 2.395 10.010 1.00 96.38 86 LEU A N 1
ATOM 683 C CA . LEU A 1 86 ? -8.431 1.532 9.060 1.00 96.38 86 LEU A CA 1
ATOM 684 C C . LEU A 1 86 ? -9.907 1.348 9.444 1.00 96.38 86 LEU A C 1
ATOM 686 O O . LEU A 1 86 ? -10.786 1.409 8.586 1.00 96.38 86 LEU A O 1
ATOM 690 N N . THR A 1 87 ? -10.187 1.132 10.730 1.00 94.69 87 THR A N 1
ATOM 691 C CA . THR A 1 87 ? -11.555 0.931 11.231 1.00 94.69 87 THR A CA 1
ATOM 692 C C . THR A 1 87 ? -12.389 2.206 11.112 1.00 94.69 87 THR A C 1
ATOM 694 O O . THR A 1 87 ? -13.537 2.148 10.671 1.00 94.69 87 THR A O 1
ATOM 697 N N . GLU A 1 88 ? -11.821 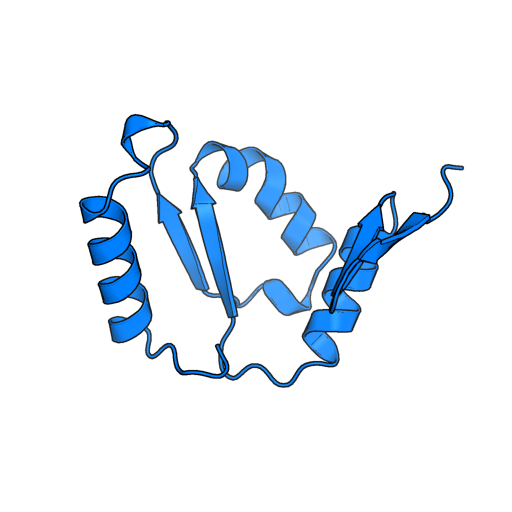3.355 11.474 1.00 95.44 88 GLU A N 1
ATOM 698 C CA . GLU A 1 88 ? -12.460 4.674 11.373 1.00 95.44 88 GLU A CA 1
ATOM 699 C C . GLU A 1 88 ? -12.758 5.048 9.920 1.00 95.44 88 GLU A C 1
ATOM 701 O O . GLU A 1 88 ? -13.835 5.567 9.618 1.00 95.44 88 GLU A O 1
ATOM 706 N N . SER A 1 89 ? -11.859 4.683 9.010 1.00 94.69 89 SER A N 1
ATOM 707 C CA . SER A 1 89 ? -12.039 4.844 7.571 1.00 94.69 89 SER A CA 1
ATOM 708 C C . SER A 1 89 ? -12.949 3.780 6.948 1.00 94.69 89 SER A C 1
ATOM 710 O O . SER A 1 89 ? -13.193 3.804 5.746 1.00 94.69 89 SER A O 1
ATOM 712 N N . GLY A 1 90 ? -13.515 2.860 7.733 1.00 94.62 90 GLY A N 1
ATOM 713 C CA . GLY A 1 90 ? -14.494 1.887 7.249 1.00 94.62 90 GLY A CA 1
ATOM 714 C C . GLY A 1 90 ? -13.897 0.779 6.382 1.00 94.62 90 GLY A C 1
ATOM 715 O O . GLY A 1 90 ? -14.572 0.296 5.473 1.00 94.62 90 GLY A O 1
ATOM 716 N N . ALA A 1 91 ? -12.648 0.383 6.641 1.00 95.44 91 ALA A N 1
ATOM 717 C CA . ALA A 1 91 ? -12.073 -0.824 6.060 1.00 95.44 91 ALA A CA 1
ATOM 718 C C . ALA A 1 91 ? -12.913 -2.058 6.433 1.00 95.44 91 ALA A C 1
ATOM 720 O O . ALA A 1 91 ? -13.367 -2.216 7.571 1.00 95.44 91 ALA A O 1
ATOM 721 N N . ASP A 1 92 ? -13.098 -2.957 5.473 1.00 95.06 92 ASP A N 1
ATOM 722 C CA . ASP A 1 92 ? -13.819 -4.213 5.648 1.00 95.06 92 ASP A CA 1
ATOM 723 C C . ASP A 1 92 ? -12.952 -5.415 5.229 1.00 95.06 92 ASP A C 1
ATOM 725 O O . ASP A 1 92 ? -11.755 -5.303 4.975 1.00 95.06 92 ASP A O 1
ATOM 729 N N . ARG A 1 93 ? -13.540 -6.617 5.191 1.00 94.31 93 ARG A N 1
ATOM 730 C CA . ARG A 1 93 ? -12.812 -7.853 4.835 1.00 94.31 93 ARG A CA 1
ATOM 731 C C . ARG A 1 93 ? -12.430 -7.955 3.350 1.00 94.31 93 ARG A C 1
ATOM 733 O O . ARG A 1 93 ? -11.763 -8.917 2.978 1.00 94.31 93 ARG A O 1
ATOM 740 N N . ASN A 1 94 ? -12.918 -7.042 2.521 1.00 93.50 94 ASN A N 1
ATOM 741 C CA . ASN A 1 94 ? -12.678 -6.935 1.085 1.00 93.50 94 ASN A CA 1
ATOM 742 C C . ASN A 1 94 ? -11.969 -5.612 0.729 1.00 93.50 94 ASN A C 1
ATOM 744 O O . ASN A 1 94 ? -11.969 -5.218 -0.441 1.00 93.50 94 ASN A O 1
ATOM 748 N N . SER A 1 95 ? -11.417 -4.922 1.733 1.00 88.75 95 SER A N 1
ATOM 749 C CA . SER A 1 95 ? -10.489 -3.802 1.563 1.00 88.75 95 SER A CA 1
ATOM 750 C C . SER A 1 95 ? -9.048 -4.270 1.362 1.00 88.75 95 SER A C 1
ATOM 752 O O . SER A 1 95 ? -8.762 -5.457 1.649 1.00 88.75 95 SER A O 1
#

Radius of gyration: 15.17 Å; chains: 1; bounding box: 30×32×43 Å

pLDDT: mean 93.42, std 6.89, range [47.16, 98.06]